Protein AF-A0A2V6RMB3-F1 (afdb_monomer)

Nearest PDB structures (foldseek):
  5og1-assembly1_C  TM=5.250E-01  e=3.013E+00  Escherichia coli K-12
  6ggl-assembly1_A  TM=6.218E-01  e=9.840E+00  Streptomyces melanosporofaciens
  8j9i-assembly1_A6  TM=2.831E-01  e=9.246E+00  Euglena gracilis

pLDDT: mean 85.86, std 13.13, range [50.91, 96.88]

Structure (mmCIF, N/CA/C/O backbone):
data_AF-A0A2V6RMB3-F1
#
_entry.id   AF-A0A2V6RMB3-F1
#
loop_
_atom_site.group_PDB
_atom_site.id
_atom_site.type_symbol
_atom_site.label_atom_id
_atom_site.label_alt_id
_atom_site.labe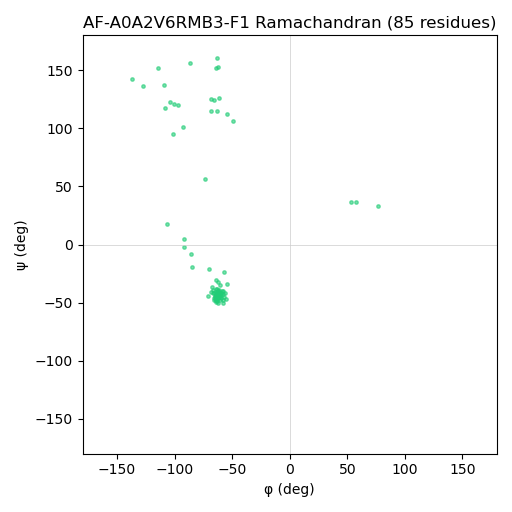l_comp_id
_atom_site.label_asym_id
_atom_site.label_entity_id
_atom_site.label_seq_id
_atom_site.pdbx_PDB_ins_code
_atom_site.Cartn_x
_atom_site.Cartn_y
_atom_site.Cartn_z
_atom_site.occupancy
_atom_site.B_iso_or_equiv
_atom_site.auth_seq_id
_atom_site.auth_comp_id
_atom_site.auth_asym_id
_atom_site.auth_atom_id
_atom_site.pdbx_PDB_model_num
ATOM 1 N N . MET A 1 1 ? -27.031 -14.720 0.654 1.00 50.91 1 MET A N 1
ATOM 2 C CA . MET A 1 1 ? -26.367 -14.303 -0.598 1.00 50.91 1 MET A CA 1
ATOM 3 C C . MET A 1 1 ? -24.979 -14.911 -0.562 1.00 50.91 1 MET A C 1
ATOM 5 O O . MET A 1 1 ? -24.244 -14.606 0.366 1.00 50.91 1 MET A O 1
ATOM 9 N N . VAL A 1 2 ? -24.676 -15.869 -1.437 1.00 51.75 2 VAL A N 1
ATOM 10 C CA . VAL A 1 2 ? -23.353 -16.509 -1.459 1.00 51.75 2 VAL A CA 1
ATOM 11 C C . VAL A 1 2 ? -22.362 -15.446 -1.930 1.00 51.75 2 VAL A C 1
ATOM 13 O O . VAL A 1 2 ? -22.510 -14.922 -3.030 1.00 51.75 2 VAL A O 1
ATOM 16 N N . ASP A 1 3 ? -21.433 -15.054 -1.059 1.00 59.31 3 ASP A N 1
ATOM 17 C CA . ASP A 1 3 ? -20.320 -14.155 -1.369 1.00 59.31 3 ASP A CA 1
ATOM 18 C C . ASP A 1 3 ? -19.626 -14.652 -2.649 1.00 59.31 3 ASP A C 1
ATOM 20 O O . ASP A 1 3 ? -18.903 -15.648 -2.613 1.00 59.31 3 ASP A O 1
ATOM 24 N N . ASN A 1 4 ? -19.823 -13.969 -3.784 1.00 68.81 4 ASN A N 1
ATOM 25 C CA . ASN A 1 4 ? -19.056 -14.196 -5.016 1.00 68.81 4 ASN A CA 1
ATOM 26 C C . ASN A 1 4 ? -17.639 -13.620 -4.848 1.00 68.81 4 ASN A C 1
ATOM 28 O O . ASN A 1 4 ? -17.218 -12.693 -5.540 1.00 68.81 4 ASN A O 1
ATOM 32 N N . ARG A 1 5 ? -16.942 -14.087 -3.811 1.00 71.88 5 ARG A N 1
ATOM 33 C CA . ARG A 1 5 ? -15.673 -13.547 -3.349 1.00 71.88 5 ARG A CA 1
ATOM 34 C C . ARG A 1 5 ? -14.550 -14.439 -3.839 1.00 71.88 5 ARG A C 1
ATOM 36 O O . ARG A 1 5 ? -14.181 -15.410 -3.180 1.00 71.88 5 ARG A O 1
ATOM 43 N N . THR A 1 6 ? -13.972 -14.065 -4.972 1.00 77.75 6 THR A N 1
ATOM 44 C CA . THR A 1 6 ? -12.737 -14.671 -5.464 1.00 77.75 6 THR A CA 1
ATOM 45 C C . THR A 1 6 ? -11.615 -14.421 -4.456 1.00 77.75 6 THR A C 1
ATOM 47 O O . THR A 1 6 ? -11.363 -13.282 -4.054 1.00 77.75 6 THR A O 1
ATOM 50 N N . ARG A 1 7 ? -10.954 -15.493 -4.014 1.00 81.50 7 ARG A N 1
ATOM 51 C CA . ARG A 1 7 ? -9.765 -15.437 -3.155 1.00 81.50 7 ARG A CA 1
ATOM 52 C C . ARG A 1 7 ? -8.560 -15.867 -3.975 1.00 81.50 7 ARG A C 1
ATOM 54 O O . ARG A 1 7 ? -8.642 -16.837 -4.719 1.00 81.50 7 ARG A O 1
ATOM 61 N N . VAL A 1 8 ? -7.452 -15.155 -3.816 1.00 78.75 8 VAL A N 1
ATOM 62 C CA . VAL A 1 8 ? -6.183 -15.454 -4.485 1.00 78.75 8 VAL A CA 1
ATOM 63 C C . VAL A 1 8 ? -5.095 -15.533 -3.421 1.00 78.75 8 VAL A C 1
ATOM 65 O O . VAL A 1 8 ? -5.062 -14.699 -2.514 1.00 78.75 8 VAL A O 1
ATOM 68 N N . LEU A 1 9 ? -4.222 -16.535 -3.530 1.00 86.25 9 LEU A N 1
ATOM 69 C CA . LEU A 1 9 ? -2.976 -16.607 -2.773 1.00 86.25 9 LEU A CA 1
ATOM 70 C C . LEU A 1 9 ? -1.851 -16.071 -3.657 1.00 86.25 9 LEU A C 1
ATOM 72 O O . LEU A 1 9 ? -1.598 -16.609 -4.731 1.00 86.25 9 LEU A O 1
ATOM 76 N N . LEU A 1 10 ? -1.187 -15.013 -3.201 1.00 82.00 10 LEU A N 1
ATOM 77 C CA . LEU A 1 10 ? -0.020 -14.453 -3.870 1.00 82.00 10 LEU A CA 1
ATOM 78 C C . LEU A 1 10 ? 1.237 -14.866 -3.103 1.00 82.00 10 LEU A C 1
ATOM 80 O O . LEU A 1 10 ? 1.357 -14.572 -1.914 1.00 82.00 10 LEU A O 1
ATOM 84 N N . ILE A 1 11 ? 2.166 -15.527 -3.791 1.00 88.75 11 ILE A N 1
ATOM 85 C CA . ILE A 1 11 ? 3.491 -15.850 -3.260 1.00 88.75 11 ILE A CA 1
ATOM 86 C C . ILE A 1 11 ? 4.467 -14.829 -3.837 1.00 88.75 11 ILE A C 1
ATOM 88 O O . ILE A 1 11 ? 4.587 -14.696 -5.052 1.00 88.75 11 ILE A O 1
ATOM 92 N N . LEU A 1 12 ? 5.135 -14.089 -2.957 1.00 85.62 12 LEU A N 1
ATOM 93 C CA . LEU A 1 12 ? 6.120 -13.072 -3.316 1.00 85.62 12 LEU A CA 1
ATOM 94 C C . LEU A 1 12 ? 7.501 -13.503 -2.835 1.00 85.62 12 LEU A C 1
ATOM 96 O O . LEU A 1 12 ? 7.624 -14.192 -1.820 1.00 85.62 12 LEU A O 1
ATOM 100 N N . SER A 1 13 ? 8.542 -13.052 -3.533 1.00 90.69 13 SER A N 1
ATOM 101 C CA . SER A 1 13 ? 9.898 -13.146 -3.001 1.00 90.69 13 SER A CA 1
ATOM 102 C C . SER A 1 13 ? 10.025 -12.294 -1.734 1.00 90.69 13 SER A C 1
ATOM 104 O O . SER A 1 13 ? 9.343 -11.277 -1.570 1.00 90.69 13 SER A O 1
ATOM 106 N N . GLN A 1 14 ? 10.928 -12.693 -0.839 1.00 93.31 14 GLN A N 1
ATOM 107 C CA . GLN A 1 14 ? 11.216 -11.922 0.369 1.00 93.31 14 GLN A CA 1
ATOM 108 C C . GLN A 1 14 ? 11.692 -10.500 0.031 1.00 93.31 14 GLN A C 1
ATOM 110 O O . GLN A 1 14 ? 11.223 -9.545 0.638 1.00 93.31 14 GLN A O 1
ATOM 115 N N . ASP A 1 15 ? 12.528 -10.351 -0.999 1.00 91.06 15 ASP A N 1
ATOM 116 C CA . ASP A 1 15 ? 13.008 -9.050 -1.480 1.00 91.06 15 ASP A CA 1
ATOM 117 C C . ASP A 1 15 ? 11.859 -8.129 -1.934 1.00 91.06 15 ASP A C 1
ATOM 119 O O . ASP A 1 15 ? 11.826 -6.955 -1.573 1.00 91.06 15 ASP A O 1
ATOM 123 N N . ALA A 1 16 ? 10.851 -8.656 -2.642 1.00 87.94 16 ALA A N 1
ATOM 124 C CA . ALA A 1 16 ? 9.674 -7.866 -3.013 1.00 87.94 16 ALA A CA 1
ATOM 125 C C . ALA A 1 16 ? 8.890 -7.393 -1.775 1.00 87.94 16 ALA A C 1
ATOM 127 O O . ALA A 1 16 ? 8.411 -6.257 -1.726 1.00 87.94 16 ALA A O 1
ATOM 128 N N . LEU A 1 17 ? 8.785 -8.245 -0.752 1.00 92.1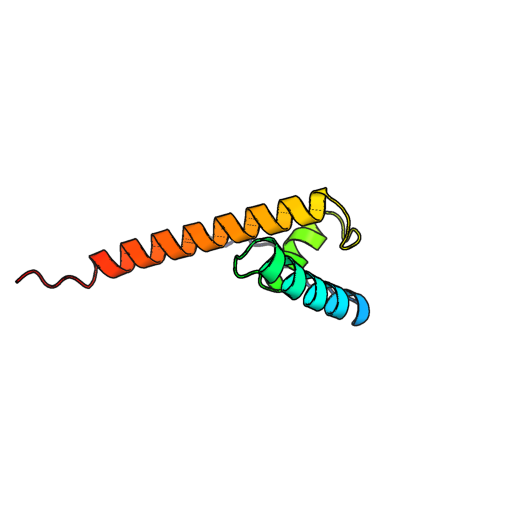9 17 LEU A N 1
ATOM 129 C CA . LEU A 1 17 ? 8.129 -7.897 0.506 1.00 92.19 17 LEU A CA 1
ATOM 130 C C . LEU A 1 17 ? 8.923 -6.850 1.302 1.00 92.19 17 LEU A C 1
ATOM 132 O O . LEU A 1 17 ? 8.330 -5.930 1.868 1.00 92.19 17 LEU A O 1
ATOM 136 N N . ASP A 1 18 ? 10.248 -6.965 1.336 1.00 93.81 18 ASP A N 1
ATOM 137 C CA . ASP A 1 18 ? 11.135 -6.031 2.031 1.00 93.81 18 ASP A CA 1
ATOM 138 C C . ASP A 1 18 ? 11.123 -4.649 1.373 1.00 93.81 18 ASP A C 1
ATOM 140 O O . ASP A 1 18 ? 10.971 -3.636 2.064 1.00 93.81 18 ASP A O 1
ATOM 144 N N . ARG A 1 19 ? 11.143 -4.593 0.039 1.00 91.38 19 ARG A N 1
ATOM 145 C CA . ARG A 1 19 ? 10.951 -3.346 -0.716 1.00 91.38 19 ARG A CA 1
ATOM 146 C C . ARG A 1 19 ? 9.602 -2.702 -0.416 1.00 91.38 19 ARG A C 1
ATOM 148 O O . ARG A 1 19 ? 9.549 -1.522 -0.075 1.00 91.38 19 ARG A O 1
ATOM 155 N N . ALA A 1 20 ? 8.523 -3.486 -0.403 1.00 93.44 20 ALA A N 1
ATOM 156 C CA . ALA A 1 20 ? 7.195 -2.982 -0.056 1.00 93.44 20 ALA A CA 1
ATOM 157 C C . ALA A 1 20 ? 7.129 -2.412 1.376 1.00 93.44 20 ALA A C 1
ATOM 159 O O . ALA A 1 20 ? 6.442 -1.415 1.615 1.00 93.44 20 ALA A O 1
ATOM 160 N N . ARG A 1 21 ? 7.861 -2.996 2.338 1.00 95.06 21 ARG A N 1
ATOM 161 C CA . ARG A 1 21 ? 7.974 -2.457 3.708 1.00 95.06 21 ARG A CA 1
ATOM 162 C C . ARG A 1 21 ? 8.687 -1.109 3.728 1.00 95.06 21 ARG A C 1
ATOM 164 O O . ARG A 1 21 ? 8.184 -0.169 4.345 1.00 95.06 21 ARG A O 1
ATOM 171 N N . VAL A 1 22 ? 9.825 -1.000 3.042 1.00 95.00 22 VAL A N 1
ATOM 172 C CA . VAL A 1 22 ? 10.572 0.262 2.927 1.00 95.00 22 VAL A CA 1
ATOM 173 C C . VAL A 1 22 ? 9.709 1.327 2.252 1.00 95.00 22 VAL A C 1
ATOM 175 O O . VAL A 1 22 ? 9.603 2.449 2.754 1.00 95.00 22 VAL A O 1
ATOM 178 N N . LEU A 1 23 ? 9.026 0.96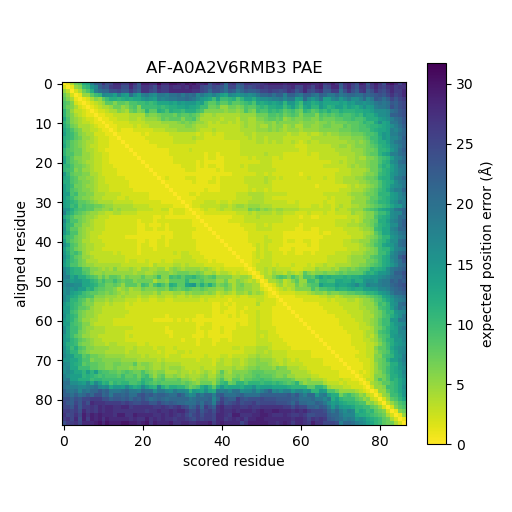9 1.164 1.00 94.62 23 LEU A N 1
ATOM 179 C CA . LEU A 1 23 ? 8.112 1.854 0.454 1.00 94.62 23 LEU A CA 1
ATOM 180 C C . LEU A 1 23 ? 6.955 2.317 1.348 1.00 94.62 23 LEU A C 1
ATOM 182 O O . LEU A 1 23 ? 6.644 3.504 1.351 1.00 94.62 23 LEU A O 1
ATOM 186 N N . ALA A 1 24 ? 6.361 1.441 2.164 1.00 95.88 24 ALA A N 1
ATOM 187 C CA . ALA A 1 24 ? 5.318 1.831 3.118 1.00 95.88 24 ALA A CA 1
ATOM 188 C C . ALA A 1 24 ? 5.820 2.876 4.131 1.00 95.88 24 ALA A C 1
ATOM 190 O O . ALA A 1 24 ? 5.120 3.853 4.419 1.00 95.88 24 ALA A O 1
ATOM 191 N N . GLY A 1 25 ? 7.048 2.708 4.633 1.00 95.94 25 GLY A N 1
ATOM 192 C CA . GLY A 1 25 ? 7.698 3.682 5.510 1.00 95.94 25 GLY A CA 1
ATOM 193 C C . GLY A 1 25 ? 7.904 5.033 4.821 1.00 95.94 25 GLY A C 1
ATOM 194 O O . GLY A 1 25 ? 7.475 6.065 5.338 1.00 95.94 25 GLY A O 1
ATOM 195 N N . ARG A 1 26 ? 8.482 5.023 3.613 1.00 95.25 26 ARG A N 1
ATOM 196 C CA . ARG A 1 26 ? 8.717 6.232 2.803 1.00 95.25 26 ARG A CA 1
ATOM 197 C C . ARG A 1 26 ? 7.419 6.939 2.410 1.00 95.25 26 ARG A C 1
ATOM 199 O O . ARG A 1 26 ? 7.338 8.159 2.479 1.00 95.25 26 ARG A O 1
ATOM 206 N N . ALA A 1 27 ? 6.390 6.193 2.026 1.00 95.00 27 ALA A N 1
ATOM 207 C CA . ALA A 1 27 ? 5.088 6.748 1.671 1.00 95.00 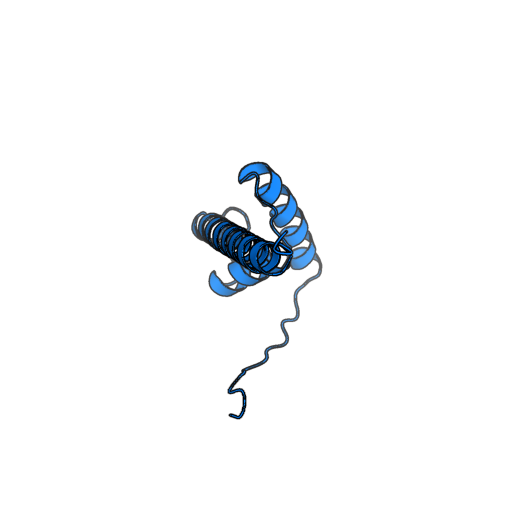27 ALA A CA 1
ATOM 208 C C . ALA A 1 27 ? 4.390 7.363 2.893 1.00 95.00 27 ALA A C 1
ATOM 210 O O . ALA A 1 27 ? 3.757 8.411 2.783 1.00 95.00 27 ALA A O 1
ATOM 211 N N . THR A 1 28 ? 4.546 6.755 4.075 1.00 96.12 28 THR A N 1
ATOM 212 C CA . THR A 1 28 ? 4.000 7.304 5.323 1.00 96.12 28 THR A CA 1
ATOM 213 C C . THR A 1 28 ? 4.601 8.670 5.644 1.00 96.12 28 THR A C 1
ATOM 215 O O . THR A 1 28 ? 3.867 9.598 5.995 1.00 96.12 28 THR A O 1
ATOM 218 N N . THR A 1 29 ? 5.921 8.819 5.495 1.00 95.44 29 THR A N 1
ATOM 219 C CA . THR A 1 29 ? 6.597 10.101 5.726 1.00 95.44 29 THR A CA 1
ATOM 220 C C . THR A 1 29 ? 6.266 11.120 4.637 1.00 95.44 29 THR A C 1
ATOM 222 O O . THR A 1 29 ? 5.922 12.256 4.963 1.00 95.44 29 THR A O 1
ATOM 225 N N . ALA A 1 30 ? 6.285 10.713 3.364 1.00 94.69 30 ALA A N 1
ATOM 226 C CA . ALA A 1 30 ? 6.024 11.590 2.225 1.00 94.69 30 ALA A CA 1
ATOM 227 C C . ALA A 1 30 ? 4.594 12.152 2.224 1.00 94.69 30 ALA A C 1
ATOM 229 O O . ALA A 1 30 ? 4.398 13.362 2.117 1.00 94.69 30 ALA A O 1
ATOM 230 N N . PHE A 1 31 ? 3.586 11.293 2.396 1.00 93.56 31 PHE A N 1
ATOM 231 C CA . PHE A 1 31 ? 2.182 11.705 2.335 1.00 93.56 31 PHE A CA 1
ATOM 232 C C . PHE A 1 31 ? 1.640 12.229 3.665 1.00 93.56 31 PHE A C 1
ATOM 234 O O . PHE A 1 31 ? 0.522 12.741 3.702 1.00 93.56 31 PHE A O 1
ATOM 241 N N . LYS A 1 32 ? 2.398 12.105 4.765 1.00 95.06 32 LYS A N 1
ATOM 242 C CA . LYS A 1 32 ? 1.956 12.458 6.128 1.00 95.06 32 LYS A CA 1
ATOM 243 C C . LYS A 1 32 ? 0.638 11.768 6.509 1.00 95.06 32 LYS A C 1
ATOM 245 O O . LYS A 1 32 ? -0.227 12.334 7.182 1.00 95.06 32 LYS A O 1
ATOM 250 N N . LEU A 1 33 ? 0.476 10.528 6.056 1.00 93.31 33 LEU A N 1
ATOM 251 C CA . LEU A 1 33 ? -0.694 9.683 6.272 1.00 93.31 33 LEU A CA 1
ATOM 252 C C . LEU A 1 33 ? -0.224 8.266 6.615 1.00 93.31 33 LEU A C 1
ATOM 254 O O . LEU A 1 33 ? 0.744 7.811 6.018 1.00 93.31 33 LEU A O 1
ATOM 258 N N . PRO A 1 34 ? -0.891 7.531 7.524 1.00 92.31 34 PRO A N 1
ATOM 259 C CA . PRO A 1 34 ? -0.525 6.144 7.791 1.00 92.31 34 PRO A CA 1
ATOM 260 C C . PRO A 1 34 ? -0.723 5.274 6.544 1.00 92.31 34 PRO A C 1
ATOM 262 O O . PRO A 1 34 ? -1.863 5.072 6.116 1.00 92.31 34 PRO A O 1
ATOM 265 N N . VAL A 1 35 ? 0.367 4.732 5.997 1.00 96.81 35 VAL A N 1
ATOM 266 C CA . VAL A 1 35 ? 0.344 3.785 4.876 1.00 96.81 35 VAL A CA 1
ATOM 267 C C . VAL A 1 35 ? 0.714 2.401 5.402 1.00 96.81 35 VAL A C 1
ATOM 269 O O . VAL A 1 35 ? 1.803 2.193 5.928 1.00 96.81 35 VAL A O 1
ATOM 272 N N . SER A 1 36 ? -0.208 1.442 5.296 1.00 95.44 36 SER A N 1
ATOM 273 C CA . SER A 1 36 ? 0.057 0.057 5.694 1.00 95.44 36 SER A CA 1
ATOM 274 C C . SER A 1 36 ? 0.678 -0.738 4.549 1.00 95.44 36 SER A C 1
ATOM 276 O O . SER A 1 36 ? 0.435 -0.456 3.375 1.00 95.44 36 SER A O 1
ATOM 278 N N . LEU A 1 37 ? 1.397 -1.809 4.894 1.00 94.94 37 LEU A N 1
ATOM 279 C CA . LEU A 1 37 ? 1.920 -2.763 3.913 1.00 94.94 37 LEU A CA 1
ATOM 280 C C . LEU A 1 37 ? 0.816 -3.320 2.996 1.00 94.94 37 LEU A C 1
ATOM 282 O O . LEU A 1 37 ? 1.047 -3.525 1.815 1.00 94.94 37 LEU A O 1
ATOM 286 N N . GLN A 1 38 ? -0.405 -3.501 3.507 1.00 93.44 38 GLN A N 1
ATOM 287 C CA . GLN A 1 38 ? -1.545 -3.955 2.701 1.00 93.44 38 GLN A CA 1
ATOM 288 C C . GLN A 1 38 ? -1.934 -2.963 1.597 1.00 93.44 38 GLN A C 1
ATOM 290 O O . GLN A 1 38 ? -2.275 -3.397 0.502 1.00 93.44 38 GLN A O 1
ATOM 295 N N . ILE A 1 39 ? -1.877 -1.653 1.869 1.00 95.88 39 ILE A N 1
ATOM 296 C CA . ILE A 1 39 ? -2.141 -0.619 0.856 1.00 95.88 39 ILE A CA 1
ATOM 297 C C . ILE A 1 39 ? -1.077 -0.694 -0.241 1.00 95.88 39 ILE A C 1
ATOM 299 O O . ILE A 1 39 ? -1.410 -0.700 -1.421 1.00 95.88 39 ILE A O 1
ATOM 303 N N . VAL A 1 40 ? 0.195 -0.813 0.149 1.00 95.50 40 VAL A N 1
ATOM 304 C CA . VAL A 1 40 ? 1.307 -0.907 -0.806 1.00 95.50 40 VAL A CA 1
ATOM 305 C C . VAL A 1 40 ? 1.200 -2.166 -1.660 1.00 95.50 40 VAL A C 1
ATOM 307 O O . VAL A 1 40 ? 1.263 -2.073 -2.879 1.00 95.50 40 VAL A O 1
ATOM 310 N N . LEU A 1 41 ? 0.978 -3.332 -1.049 1.00 93.00 41 LEU A N 1
ATOM 311 C CA . LEU A 1 41 ? 0.826 -4.591 -1.781 1.00 93.00 41 LEU A CA 1
ATOM 312 C C . LEU A 1 41 ? -0.370 -4.556 -2.734 1.00 93.00 41 LEU A C 1
ATOM 314 O O . LEU A 1 41 ? -0.271 -5.040 -3.857 1.00 93.00 41 LEU A O 1
ATOM 318 N N . ARG A 1 42 ? -1.488 -3.954 -2.317 1.00 92.62 42 ARG A N 1
ATOM 319 C CA . ARG 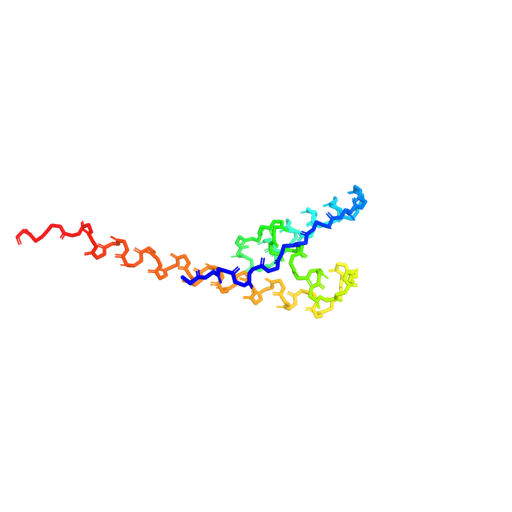A 1 42 ? -2.651 -3.786 -3.187 1.00 92.62 42 ARG A CA 1
ATOM 320 C C . ARG A 1 42 ? -2.339 -2.885 -4.381 1.00 92.62 42 ARG A C 1
ATOM 322 O O . ARG A 1 42 ? -2.656 -3.263 -5.502 1.00 92.62 42 ARG A O 1
ATOM 329 N N . ALA A 1 43 ? -1.711 -1.735 -4.151 1.00 94.00 43 ALA A N 1
ATOM 330 C CA . ALA A 1 43 ? -1.318 -0.824 -5.221 1.00 94.00 43 ALA A CA 1
ATOM 331 C C . ALA A 1 43 ? -0.300 -1.472 -6.174 1.00 94.00 43 ALA A C 1
ATOM 333 O O . ALA A 1 43 ? -0.431 -1.343 -7.384 1.00 94.00 43 ALA A O 1
ATOM 334 N N . LEU A 1 44 ? 0.660 -2.241 -5.648 1.00 91.44 44 LEU A N 1
ATOM 335 C CA . LEU A 1 44 ? 1.583 -3.028 -6.464 1.00 91.44 44 LEU A CA 1
ATOM 336 C C . LEU A 1 44 ? 0.823 -4.004 -7.362 1.00 91.44 44 LEU A C 1
ATOM 338 O O . LEU A 1 44 ? 1.093 -4.041 -8.553 1.00 91.44 44 LEU A O 1
ATOM 342 N N . ILE A 1 45 ? -0.138 -4.764 -6.833 1.00 90.31 45 ILE A N 1
ATOM 343 C CA . ILE A 1 45 ? -0.936 -5.705 -7.636 1.00 90.31 45 ILE A CA 1
ATOM 344 C C . ILE A 1 45 ? -1.716 -4.970 -8.734 1.00 90.31 45 ILE A C 1
ATOM 346 O O . ILE A 1 45 ? -1.674 -5.388 -9.888 1.00 90.31 45 ILE A O 1
ATOM 350 N N . GLU A 1 46 ? -2.396 -3.874 -8.388 1.00 91.44 46 GLU A N 1
ATOM 351 C CA . GLU A 1 46 ? -3.181 -3.069 -9.336 1.00 91.44 46 GLU A CA 1
ATOM 352 C C . GLU A 1 46 ? -2.306 -2.464 -10.447 1.00 91.44 46 GLU A C 1
ATOM 354 O O . GLU A 1 46 ? -2.743 -2.360 -11.590 1.00 91.44 46 GLU A O 1
ATOM 359 N N . GLU A 1 47 ? -1.049 -2.144 -10.140 1.00 90.94 47 GLU A N 1
ATOM 360 C CA . GLU A 1 47 ? -0.085 -1.593 -11.091 1.00 90.94 47 GLU A CA 1
ATOM 361 C C . GLU A 1 47 ? 0.771 -2.651 -11.805 1.00 90.94 47 GLU A C 1
ATOM 363 O O . GLU A 1 47 ? 1.667 -2.289 -12.564 1.00 90.94 47 GLU A O 1
ATOM 368 N N . GLY A 1 48 ? 0.525 -3.948 -11.601 1.00 87.88 48 GLY A N 1
ATOM 369 C CA . GLY A 1 48 ? 1.280 -5.023 -12.260 1.00 87.88 48 GLY A CA 1
ATOM 370 C C . GLY A 1 48 ? 2.676 -5.266 -11.672 1.00 87.88 48 GLY A C 1
ATOM 371 O O . GLY A 1 48 ? 3.604 -5.615 -12.394 1.00 87.88 48 GLY A O 1
ATOM 372 N N . LEU A 1 49 ? 2.825 -5.065 -10.362 1.00 84.44 49 LEU A N 1
ATOM 373 C CA . LEU A 1 49 ? 4.054 -5.229 -9.575 1.00 84.44 49 LEU A CA 1
ATOM 374 C C . LEU A 1 49 ? 5.219 -4.358 -10.080 1.00 84.44 49 LEU A C 1
ATOM 376 O O . LEU A 1 49 ? 6.381 -4.767 -10.064 1.00 84.44 49 LEU A O 1
ATOM 380 N N . LYS A 1 50 ? 4.899 -3.142 -10.538 1.00 79.75 50 LYS A N 1
ATOM 381 C CA . LYS A 1 50 ? 5.880 -2.139 -10.976 1.00 79.75 50 LYS A CA 1
ATOM 382 C C . LYS A 1 50 ? 6.804 -1.700 -9.835 1.00 79.75 50 LYS A C 1
ATOM 384 O O . LYS A 1 50 ? 6.488 -1.847 -8.659 1.00 79.75 50 LYS A O 1
ATOM 389 N N . ARG A 1 51 ? 7.952 -1.130 -10.214 1.00 78.75 51 ARG A N 1
ATOM 390 C CA . ARG A 1 51 ? 8.972 -0.624 -9.285 1.00 78.75 51 ARG A CA 1
ATOM 391 C C . ARG A 1 51 ? 8.444 0.517 -8.408 1.00 78.75 51 ARG A C 1
ATOM 393 O O . ARG A 1 51 ? 7.576 1.284 -8.824 1.00 78.75 51 ARG A O 1
ATOM 400 N N . ASP A 1 52 ? 9.037 0.637 -7.224 1.00 78.50 52 ASP A N 1
ATOM 401 C CA . ASP A 1 52 ? 8.663 1.562 -6.145 1.00 78.50 52 ASP A CA 1
ATOM 402 C C . ASP A 1 52 ? 8.659 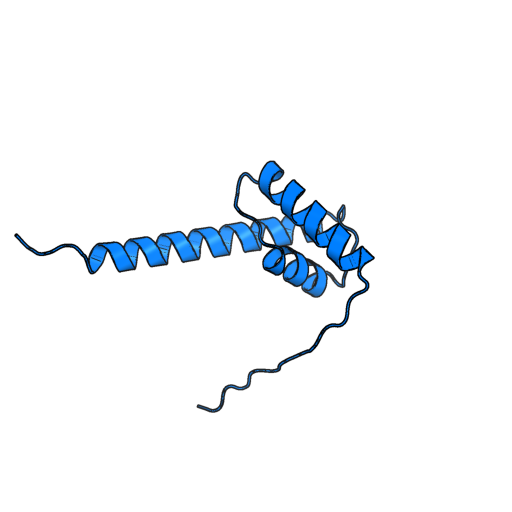3.053 -6.536 1.00 78.50 52 ASP A C 1
ATOM 404 O O . ASP A 1 52 ? 8.003 3.865 -5.887 1.00 78.50 52 ASP A O 1
ATOM 408 N N . ASP A 1 53 ? 9.406 3.428 -7.573 1.00 80.06 53 ASP A N 1
ATOM 409 C CA . ASP A 1 53 ? 9.561 4.792 -8.084 1.00 80.06 53 ASP A CA 1
ATOM 410 C C . ASP A 1 53 ? 8.562 5.149 -9.194 1.00 80.06 53 ASP A C 1
ATOM 412 O O . ASP A 1 53 ? 8.529 6.289 -9.660 1.00 80.06 53 ASP A O 1
ATOM 416 N N . HIS A 1 54 ? 7.714 4.205 -9.610 1.00 88.38 54 HIS A N 1
ATOM 417 C CA . HIS A 1 54 ? 6.775 4.444 -10.693 1.00 88.38 54 HIS A CA 1
ATOM 418 C C . HIS A 1 54 ? 5.686 5.458 -10.270 1.00 88.38 54 HIS A C 1
ATOM 420 O O . HIS A 1 54 ? 4.953 5.206 -9.309 1.00 88.38 54 HIS A O 1
ATOM 426 N N . PRO A 1 55 ? 5.471 6.568 -11.008 1.00 89.62 55 PRO A N 1
ATOM 427 C CA . PRO A 1 55 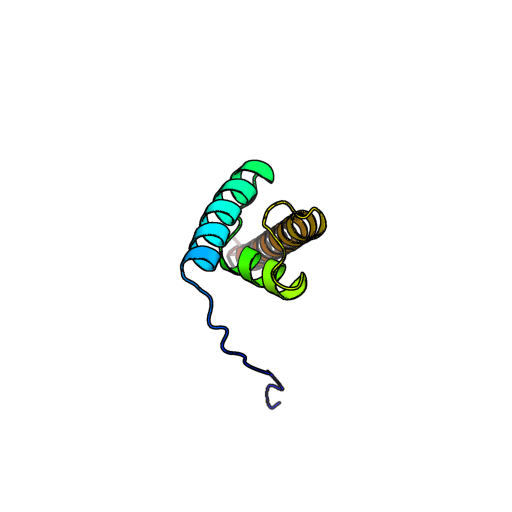? 4.525 7.618 -10.607 1.00 89.62 55 PRO A CA 1
ATOM 428 C C . PRO A 1 55 ? 3.091 7.121 -10.371 1.00 89.62 55 PRO A C 1
ATOM 430 O O . PRO A 1 55 ? 2.459 7.492 -9.385 1.00 89.62 55 PRO A O 1
ATOM 433 N N . ALA A 1 56 ? 2.598 6.233 -11.242 1.00 92.50 56 ALA A N 1
ATOM 434 C CA . ALA A 1 56 ? 1.285 5.596 -11.091 1.00 92.50 56 ALA A CA 1
ATOM 435 C C . ALA A 1 56 ? 1.136 4.820 -9.766 1.00 92.50 56 ALA A C 1
ATOM 437 O O . ALA A 1 56 ? 0.112 4.939 -9.096 1.00 92.50 56 ALA A O 1
ATOM 438 N N . LEU A 1 57 ? 2.185 4.107 -9.339 1.00 93.25 57 LEU A N 1
ATOM 439 C CA . LEU A 1 57 ? 2.189 3.372 -8.075 1.00 93.25 57 LEU A CA 1
ATOM 440 C C . LEU A 1 57 ? 2.062 4.320 -6.883 1.00 93.25 57 LEU A C 1
ATOM 442 O O . LEU A 1 57 ? 1.228 4.102 -6.005 1.00 93.25 57 LEU A O 1
ATOM 446 N N . LEU A 1 58 ? 2.844 5.400 -6.870 1.00 93.56 58 LEU A N 1
ATOM 447 C CA . LEU A 1 58 ? 2.798 6.393 -5.797 1.00 93.56 58 LEU A CA 1
ATOM 448 C C . LEU A 1 58 ? 1.430 7.083 -5.718 1.00 93.56 58 LEU A C 1
ATOM 450 O O . LEU A 1 58 ? 0.880 7.228 -4.624 1.00 93.56 58 LEU A O 1
ATOM 454 N N . ALA A 1 59 ? 0.853 7.446 -6.866 1.00 94.81 59 ALA A N 1
ATOM 455 C CA . ALA A 1 59 ? -0.478 8.045 -6.939 1.00 94.81 59 ALA A CA 1
ATOM 456 C C . ALA A 1 59 ? -1.570 7.091 -6.420 1.00 94.81 59 ALA A C 1
ATOM 458 O O . ALA A 1 59 ? -2.461 7.509 -5.674 1.00 94.81 59 ALA A O 1
ATOM 459 N N . ASN A 1 60 ? -1.484 5.801 -6.758 1.00 95.88 60 ASN A N 1
ATOM 460 C CA . ASN A 1 60 ? -2.425 4.795 -6.277 1.00 95.88 60 ASN A CA 1
ATOM 461 C C . ASN A 1 60 ? -2.306 4.593 -4.751 1.00 95.88 60 ASN A C 1
ATOM 463 O O . ASN A 1 60 ? -3.309 4.658 -4.034 1.00 95.88 60 ASN A O 1
ATOM 467 N N . ILE A 1 61 ? -1.081 4.475 -4.221 1.00 96.12 61 ILE A N 1
ATOM 468 C CA . ILE A 1 61 ? -0.829 4.396 -2.769 1.00 96.12 61 ILE A CA 1
ATOM 469 C C . ILE A 1 61 ? -1.447 5.597 -2.040 1.00 96.12 61 ILE A C 1
ATOM 471 O O . ILE A 1 61 ? -2.139 5.423 -1.031 1.00 96.12 61 ILE A O 1
ATOM 475 N N . GLU A 1 62 ? -1.231 6.813 -2.547 1.00 96.50 62 GLU A N 1
ATOM 476 C CA . GLU A 1 62 ? -1.775 8.028 -1.943 1.00 96.50 62 GLU A CA 1
ATOM 477 C C . GLU A 1 62 ? -3.313 8.025 -1.945 1.00 96.50 62 GLU A C 1
ATOM 479 O O . GLU A 1 62 ? -3.944 8.315 -0.921 1.00 96.50 62 GLU A O 1
ATOM 484 N N . SER A 1 63 ? -3.922 7.660 -3.077 1.00 96.50 63 SER A N 1
ATOM 485 C CA . SER A 1 63 ? -5.376 7.566 -3.237 1.00 96.50 63 SER A CA 1
ATOM 486 C C . SER A 1 63 ? -5.993 6.597 -2.225 1.00 96.50 63 SER A C 1
ATOM 488 O O . SER A 1 63 ? -6.904 6.958 -1.468 1.00 96.50 63 SER A O 1
ATOM 490 N N . GLN A 1 64 ? -5.439 5.387 -2.122 1.00 96.44 64 GLN A N 1
ATOM 491 C CA . GLN A 1 64 ? -5.913 4.376 -1.180 1.00 96.44 64 GLN A CA 1
ATOM 492 C C . GLN A 1 64 ? -5.730 4.819 0.278 1.00 96.44 64 GLN A C 1
ATOM 494 O O . GLN A 1 64 ? -6.645 4.665 1.094 1.00 96.44 64 GLN A O 1
ATOM 499 N N . ALA A 1 65 ? -4.591 5.424 0.623 1.00 96.88 65 ALA A N 1
ATOM 500 C CA . ALA A 1 65 ? -4.344 5.937 1.970 1.00 96.88 65 ALA A CA 1
ATOM 501 C C . ALA A 1 65 ? -5.354 7.029 2.366 1.00 96.88 65 ALA A C 1
ATOM 503 O O . ALA A 1 65 ? -5.894 7.013 3.483 1.00 96.88 65 ALA A O 1
ATOM 504 N N . LYS A 1 66 ? -5.684 7.942 1.443 1.00 96.81 66 LYS A N 1
ATOM 505 C CA . LYS A 1 66 ? -6.734 8.955 1.634 1.00 96.81 66 LYS A CA 1
ATOM 506 C C . LYS A 1 66 ? -8.105 8.308 1.835 1.00 96.81 66 LYS A C 1
ATOM 508 O O . LYS A 1 66 ? -8.806 8.671 2.786 1.00 96.81 66 LYS A O 1
ATOM 513 N N . ALA A 1 67 ? -8.464 7.320 1.014 1.00 95.88 67 ALA A N 1
ATOM 514 C CA . ALA A 1 67 ? -9.731 6.598 1.123 1.00 95.88 67 ALA A CA 1
ATOM 515 C C . ALA A 1 67 ? -9.871 5.868 2.473 1.00 95.88 67 ALA A C 1
ATOM 517 O O . ALA A 1 67 ? -10.907 5.969 3.141 1.00 95.88 67 ALA A O 1
ATOM 518 N N . VAL A 1 68 ? -8.810 5.200 2.939 1.00 93.25 68 VAL A N 1
ATOM 519 C CA . VAL A 1 68 ? -8.781 4.532 4.250 1.00 93.25 68 VAL A CA 1
ATOM 520 C C . VAL A 1 68 ? -8.897 5.546 5.387 1.00 93.25 68 VAL A C 1
ATOM 522 O O . VAL A 1 68 ? -9.685 5.343 6.316 1.00 93.25 68 VAL A O 1
ATOM 525 N N . ARG A 1 69 ? -8.167 6.668 5.332 1.00 92.69 69 ARG A N 1
ATOM 526 C CA . ARG A 1 69 ? -8.286 7.732 6.341 1.00 92.69 69 ARG A CA 1
ATOM 527 C C . ARG A 1 69 ? -9.701 8.298 6.395 1.00 92.69 69 ARG A C 1
ATOM 529 O O . ARG A 1 69 ? -10.227 8.497 7.492 1.00 92.69 69 ARG A O 1
ATOM 536 N N . GLN A 1 70 ? -10.320 8.540 5.243 1.00 92.94 70 GLN A N 1
ATOM 537 C CA . GLN A 1 70 ? -11.685 9.047 5.180 1.00 92.94 70 GLN A CA 1
ATOM 538 C C . GLN A 1 70 ? -12.679 8.034 5.755 1.00 92.94 70 GLN A C 1
ATOM 540 O O . GLN A 1 70 ? -13.493 8.400 6.603 1.00 92.94 70 GLN A O 1
ATOM 545 N N . SER A 1 71 ? -12.547 6.755 5.399 1.00 90.38 71 SER A N 1
ATOM 546 C CA . SER A 1 71 ? -13.364 5.665 5.949 1.00 90.38 71 SER A CA 1
ATOM 547 C C . SER A 1 71 ? -13.252 5.590 7.476 1.00 90.38 71 SER A C 1
ATOM 549 O O . SER A 1 71 ? -14.260 5.552 8.180 1.00 90.38 71 SER A O 1
ATOM 551 N N . ARG A 1 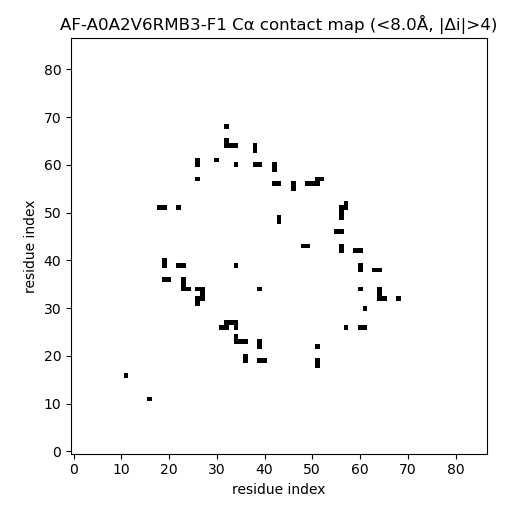72 ? -12.029 5.685 8.020 1.00 89.75 72 ARG A N 1
ATOM 552 C CA . ARG A 1 72 ? -11.787 5.743 9.473 1.00 89.75 72 ARG A CA 1
ATOM 553 C C . ARG A 1 72 ? -12.413 6.980 10.117 1.00 89.75 72 ARG A C 1
ATOM 555 O O . ARG A 1 72 ? -12.967 6.885 11.210 1.00 89.75 72 ARG A O 1
ATOM 562 N N . ARG A 1 73 ? -12.344 8.144 9.464 1.00 90.19 73 ARG A N 1
ATOM 563 C CA . ARG A 1 73 ? -12.959 9.385 9.961 1.00 90.19 73 ARG A CA 1
ATOM 564 C C . ARG A 1 73 ? -14.484 9.269 10.023 1.00 90.19 73 ARG A C 1
ATOM 566 O O . ARG A 1 73 ? -15.072 9.687 11.019 1.00 90.19 73 ARG A O 1
ATOM 573 N N . VAL A 1 74 ? -15.112 8.695 8.997 1.00 90.50 74 VAL A N 1
ATOM 574 C CA . VAL A 1 74 ? -16.564 8.449 8.956 1.00 90.50 74 VAL A CA 1
ATOM 575 C C . VAL A 1 74 ? -16.973 7.450 10.038 1.00 90.50 74 VAL A C 1
ATOM 577 O O . VAL A 1 74 ? -17.879 7.749 10.814 1.00 90.50 74 VAL A O 1
ATOM 580 N N . ALA A 1 75 ? -16.257 6.329 10.169 1.00 87.62 75 ALA A N 1
ATOM 581 C CA . ALA A 1 75 ? -16.517 5.333 11.208 1.00 87.62 75 ALA A CA 1
ATOM 582 C C . ALA A 1 75 ? -16.424 5.929 12.626 1.00 87.62 75 ALA A C 1
ATOM 584 O O . ALA A 1 75 ? -17.304 5.698 13.452 1.00 87.62 75 ALA A O 1
ATOM 585 N N . ARG A 1 76 ? -15.417 6.774 12.896 1.00 87.25 76 ARG A N 1
ATOM 586 C CA . ARG A 1 76 ? -15.285 7.488 14.182 1.00 87.25 76 ARG A CA 1
ATOM 587 C C . ARG A 1 76 ? -16.448 8.446 14.448 1.00 87.25 76 ARG A C 1
ATOM 589 O O . ARG A 1 76 ? -16.954 8.488 15.564 1.00 87.25 76 ARG A O 1
ATOM 596 N N . ARG A 1 77 ? -16.900 9.195 13.435 1.00 84.00 77 ARG A N 1
ATOM 597 C CA . ARG A 1 77 ? -18.067 10.089 13.557 1.00 84.00 77 ARG A CA 1
ATOM 598 C C . ARG A 1 77 ? -19.354 9.313 13.837 1.00 84.00 77 ARG A C 1
ATOM 600 O O . ARG A 1 77 ? -20.147 9.743 14.666 1.00 84.00 77 ARG A O 1
ATOM 607 N N . ALA A 1 78 ? -19.551 8.172 13.180 1.00 78.31 78 ALA A N 1
ATOM 608 C CA . ALA A 1 78 ? -20.699 7.302 13.423 1.00 78.31 78 ALA A CA 1
ATOM 609 C C . ALA A 1 78 ? -20.661 6.670 14.829 1.00 78.31 78 ALA A C 1
ATOM 611 O O . ALA A 1 78 ? -21.690 6.603 15.495 1.00 78.31 78 ALA A O 1
ATOM 612 N N . GLY A 1 79 ? -19.476 6.274 15.309 1.00 74.00 79 GLY A N 1
ATOM 613 C CA . GLY A 1 79 ? -19.278 5.774 16.674 1.00 74.00 79 GLY A CA 1
ATOM 614 C C . GLY A 1 79 ? -19.529 6.836 17.749 1.00 74.00 79 GLY A C 1
ATOM 615 O O . GLY A 1 79 ? -20.214 6.561 18.725 1.00 74.00 79 GLY A O 1
ATOM 616 N N . SER A 1 80 ? -19.072 8.074 17.533 1.00 58.91 80 SER A N 1
ATOM 617 C CA . SER A 1 80 ? -19.284 9.198 18.461 1.00 58.91 80 SER A CA 1
ATOM 618 C C . SER A 1 80 ? -20.761 9.592 18.617 1.00 58.91 80 SER A C 1
ATOM 620 O O . SER A 1 80 ? -21.174 9.989 19.706 1.00 58.91 80 SER A O 1
ATOM 622 N N . LYS A 1 81 ? -21.582 9.417 17.571 1.00 56.88 81 LYS A N 1
ATOM 623 C CA . LYS A 1 81 ? -23.043 9.594 17.654 1.00 56.88 81 LYS A CA 1
ATOM 624 C C . LYS A 1 81 ? -23.747 8.503 18.471 1.00 56.88 81 LYS A C 1
ATOM 626 O O . LYS A 1 81 ? -24.860 8.726 18.925 1.00 56.88 81 LYS A O 1
ATOM 631 N N . ARG A 1 82 ? -23.126 7.331 18.653 1.00 56.12 82 ARG A N 1
ATOM 632 C CA . ARG A 1 82 ? -23.664 6.247 19.496 1.00 56.12 82 ARG A CA 1
ATOM 633 C C . ARG A 1 82 ? -23.303 6.406 20.975 1.00 56.12 82 ARG A C 1
ATOM 635 O O . ARG A 1 82 ? -23.969 5.810 21.810 1.00 56.12 82 ARG A O 1
ATOM 642 N N . THR A 1 83 ? -22.283 7.200 21.304 1.00 57.44 83 THR A N 1
ATOM 643 C CA . THR A 1 83 ? -21.769 7.373 22.676 1.00 57.44 83 THR A CA 1
ATOM 644 C C . THR A 1 83 ? -22.123 8.718 23.306 1.00 57.44 83 THR A C 1
ATOM 646 O O . THR A 1 83 ? -21.474 9.115 24.265 1.00 57.44 83 THR A O 1
ATOM 649 N N . THR A 1 84 ? -23.110 9.452 22.787 1.00 54.72 84 THR A N 1
ATOM 650 C CA . THR A 1 84 ? -23.675 10.617 23.486 1.00 54.72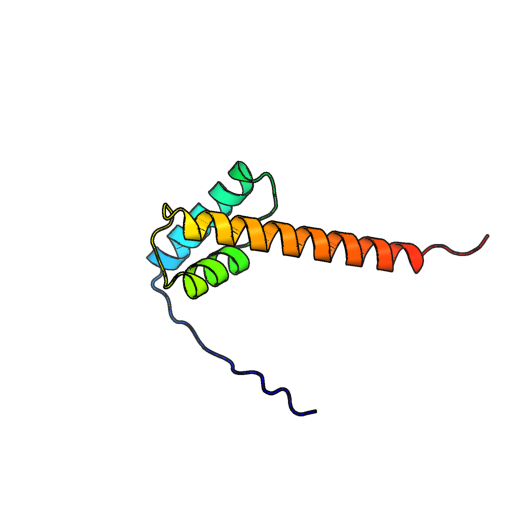 84 THR A CA 1
ATOM 651 C C . THR A 1 84 ? -24.886 10.139 24.295 1.00 54.72 84 THR A C 1
ATOM 653 O O . THR A 1 84 ? -25.944 9.927 23.700 1.00 54.72 84 THR A O 1
ATOM 656 N N . PRO A 1 85 ? -24.786 9.928 25.624 1.00 54.16 85 PRO A N 1
ATOM 657 C CA . PRO A 1 85 ? -25.989 9.838 26.432 1.00 54.16 85 PRO A CA 1
ATOM 658 C C . PRO A 1 85 ? -26.635 11.223 26.393 1.00 54.16 85 PRO A C 1
ATOM 660 O O . PRO A 1 85 ? -25.985 12.219 26.714 1.00 54.16 85 PRO A O 1
ATOM 663 N N . ARG A 1 86 ? -27.900 11.290 25.969 1.00 57.31 86 ARG A N 1
ATOM 664 C CA . ARG A 1 86 ? -28.752 12.450 26.250 1.00 57.31 86 ARG A CA 1
ATOM 665 C C . ARG A 1 86 ? -28.738 12.646 27.770 1.00 57.31 86 ARG A C 1
ATOM 667 O O . ARG A 1 86 ? -29.190 11.756 28.487 1.00 57.31 86 ARG A O 1
ATOM 674 N N . ARG A 1 87 ? -28.142 13.744 28.231 1.00 51.16 87 ARG A N 1
ATOM 675 C CA . ARG A 1 87 ? -28.422 14.318 29.547 1.00 51.16 87 ARG A CA 1
ATOM 676 C C . ARG A 1 87 ? -29.573 15.295 29.401 1.00 51.16 87 ARG A C 1
ATOM 678 O O . ARG A 1 87 ? -29.629 15.942 28.330 1.00 51.16 87 ARG A O 1
#

Secondary structure (DSSP, 8-state):
--------PPP--HHHHHHHHHHHHHHHHHHTS---HHHHHHHHHHTTS--TT-HHHHHHHHHHHHHHHHHHHHHHHHHHHHS----

Sequence (87 aa):
MVDNRTRVLLILSQDALDRARVLAGRATTAFKLPVSLQIVLRALIEEGLKRDDHPALLANIESQAKAVRQSRRVARRAGSKRTTPRR

Radius of gyration: 16.81 Å; Cα contacts (8 Å, |Δi|>4): 48; chains: 1; bounding box: 42×31×42 Å

Foldseek 3Di:
DPPPDDDDDDDDDPVLLVQLVVLQVVLCVVLVFRQDSVLLVVLCVVVVNDDSPDPSSSVSSNVVRVVVVVVVVVVVVVVVVVPDDDD

Mean predicted aligned error: 7.69 Å

Solvent-accessible surface area (backbone atoms only — not comparable to full-atom values): 5254 Å² total; per-residue (Å²): 130,84,76,90,68,87,81,83,89,83,88,74,57,68,67,60,53,52,50,40,48,53,47,19,54,52,46,22,65,72,69,73,44,84,45,47,56,67,50,40,52,50,28,28,59,77,58,71,65,57,63,91,82,40,67,69,43,54,53,42,36,51,52,53,37,50,52,51,51,50,52,52,52,52,52,51,54,57,50,54,68,72,70,60,78,86,124